Protein AF-A0A8R7UCR4-F1 (afdb_monomer_lite)

Secondary structure (DSSP, 8-state):
----EEEEEE---SSS--EEEEEETTS-EEEEEE-TTSTTSSPPPTT-SEEEEEEEEP----

Radius of gyration: 12.21 Å; chains: 1; bounding box: 36×28×30 Å

Organism: Triticum urartu (NCBI:txid4572)

Structure (mmCIF, N/CA/C/O backbone):
data_AF-A0A8R7UCR4-F1
#
_entry.id   AF-A0A8R7UCR4-F1
#
loop_
_atom_site.group_PDB
_atom_site.id
_atom_site.type_symbol
_atom_site.label_atom_id
_atom_site.label_alt_id
_atom_site.label_comp_id
_atom_site.label_asym_id
_atom_site.label_entity_id
_atom_site.label_seq_id
_atom_site.pdbx_PDB_ins_code
_atom_site.Cartn_x
_atom_site.Cartn_y
_atom_site.Cartn_z
_atom_site.occupancy
_atom_site.B_iso_or_equiv
_atom_site.auth_seq_id
_atom_site.auth_comp_id
_atom_site.auth_asym_id
_atom_site.auth_atom_id
_atom_site.pdbx_PDB_model_num
ATOM 1 N N . MET A 1 1 ? -18.525 11.947 4.069 1.00 58.44 1 MET A N 1
ATOM 2 C CA . MET A 1 1 ? -17.925 11.547 5.360 1.00 58.44 1 MET A CA 1
ATOM 3 C C . MET A 1 1 ? -16.423 11.629 5.183 1.00 58.44 1 MET A C 1
ATOM 5 O O . MET A 1 1 ? -15.957 11.186 4.143 1.00 58.44 1 MET A O 1
ATOM 9 N N . ASN A 1 2 ? -15.696 12.239 6.116 1.00 79.88 2 ASN A N 1
ATOM 10 C CA . ASN A 1 2 ? -14.237 12.301 6.031 1.00 79.88 2 ASN A CA 1
ATOM 11 C C . ASN A 1 2 ? -13.676 10.982 6.563 1.00 79.88 2 ASN A C 1
ATOM 13 O O . ASN A 1 2 ? -13.975 10.611 7.696 1.00 79.88 2 ASN A O 1
ATOM 17 N N . GLU A 1 3 ? -12.912 10.268 5.743 1.00 87.12 3 GLU A N 1
ATOM 18 C CA . GLU A 1 3 ? -12.182 9.077 6.172 1.00 87.12 3 GLU A CA 1
ATOM 19 C C . GLU A 1 3 ? -10.984 9.496 7.040 1.00 87.12 3 GLU A C 1
ATOM 21 O O . GLU A 1 3 ? -10.280 10.458 6.726 1.00 87.12 3 GLU A O 1
ATOM 26 N N . LYS A 1 4 ? -10.783 8.811 8.171 1.00 94.31 4 LYS A N 1
ATOM 27 C CA . LYS A 1 4 ? -9.735 9.127 9.148 1.00 94.31 4 LYS A CA 1
ATOM 28 C C . LYS A 1 4 ? -8.607 8.105 9.063 1.00 94.31 4 LYS A C 1
ATOM 30 O O . LYS A 1 4 ? -8.849 6.911 9.226 1.00 94.31 4 LYS A O 1
ATOM 35 N N . VAL A 1 5 ? -7.378 8.585 8.885 1.00 95.25 5 VAL A N 1
ATOM 36 C CA . VAL A 1 5 ? -6.164 7.766 9.011 1.00 95.25 5 VAL A CA 1
ATOM 37 C C . VAL A 1 5 ? -5.956 7.409 10.483 1.00 95.25 5 VAL A C 1
ATOM 39 O O . VAL A 1 5 ? -5.946 8.293 11.344 1.00 95.25 5 VAL A O 1
ATOM 42 N N . VAL A 1 6 ? -5.801 6.119 10.772 1.00 97.38 6 VAL A N 1
ATOM 43 C CA . VAL A 1 6 ? -5.567 5.597 12.130 1.00 97.38 6 VAL A CA 1
ATOM 44 C C . VAL A 1 6 ? -4.164 5.022 12.311 1.00 97.38 6 VAL A C 1
ATOM 46 O O . VAL A 1 6 ? -3.685 4.965 13.440 1.00 97.38 6 VAL A O 1
ATOM 49 N N . GLN A 1 7 ? -3.481 4.655 11.223 1.00 97.31 7 GLN A N 1
ATOM 50 C CA . GLN A 1 7 ? -2.091 4.202 11.252 1.00 97.31 7 GLN A CA 1
ATOM 51 C C . GLN A 1 7 ? -1.370 4.594 9.963 1.00 97.31 7 GLN A C 1
ATOM 53 O O . GLN A 1 7 ? -1.961 4.572 8.885 1.00 97.31 7 GLN A O 1
ATOM 58 N N . VAL A 1 8 ? -0.079 4.902 10.089 1.00 94.31 8 VAL A N 1
ATOM 59 C CA . VAL A 1 8 ? 0.846 5.083 8.967 1.00 94.31 8 VAL A CA 1
ATOM 60 C C . VAL A 1 8 ? 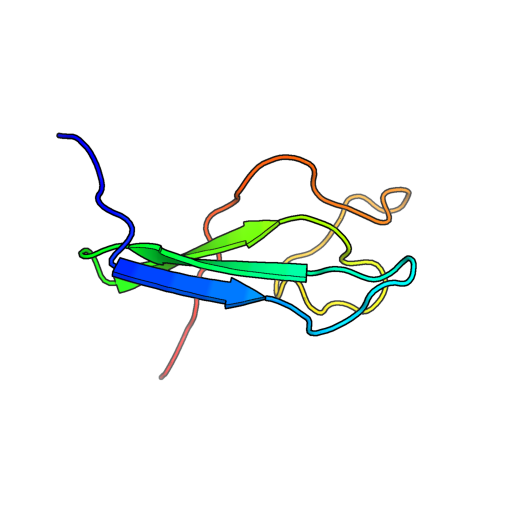2.061 4.193 9.211 1.00 94.31 8 VAL A C 1
ATOM 62 O O . VAL A 1 8 ? 2.618 4.206 10.309 1.00 94.31 8 VAL A O 1
ATOM 65 N N . SER A 1 9 ? 2.455 3.416 8.206 1.00 92.56 9 SER A N 1
ATOM 66 C CA . SER A 1 9 ? 3.661 2.588 8.220 1.00 92.56 9 SER A CA 1
ATOM 67 C C . SER A 1 9 ? 4.585 3.045 7.101 1.00 92.56 9 SER A C 1
ATOM 69 O O . SER A 1 9 ? 4.208 3.000 5.934 1.00 92.56 9 SER A O 1
ATOM 71 N N . LEU A 1 10 ? 5.776 3.505 7.474 1.00 87.94 10 LEU A N 1
ATOM 72 C CA . LEU A 1 10 ? 6.768 4.073 6.565 1.00 87.94 10 LEU A CA 1
ATOM 73 C C . LEU A 1 10 ? 7.956 3.126 6.437 1.00 87.94 10 LEU A C 1
ATOM 75 O O . LEU A 1 10 ? 8.361 2.478 7.407 1.00 87.94 10 LEU A O 1
ATOM 79 N N . THR A 1 11 ? 8.597 3.139 5.273 1.00 82.38 11 THR A N 1
ATOM 80 C CA . THR A 1 11 ? 9.948 2.582 5.155 1.00 82.38 11 THR A CA 1
ATOM 81 C C . THR A 1 11 ? 10.927 3.442 5.944 1.00 82.38 11 THR A C 1
ATOM 83 O O . THR A 1 11 ? 11.040 4.643 5.704 1.00 82.38 11 THR A O 1
ATOM 86 N N . ASN A 1 12 ? 11.699 2.840 6.848 1.00 79.31 12 ASN A N 1
ATOM 87 C CA . ASN A 1 12 ? 12.798 3.533 7.519 1.00 79.31 12 ASN A CA 1
ATOM 88 C C . ASN A 1 12 ? 14.025 3.632 6.588 1.00 79.31 12 ASN A C 1
ATOM 90 O O . ASN A 1 12 ? 15.020 2.934 6.781 1.00 79.31 12 ASN A O 1
ATOM 94 N N . SER A 1 13 ? 13.928 4.458 5.543 1.00 76.44 13 SER A N 1
ATOM 95 C CA . SER A 1 13 ? 15.008 4.739 4.592 1.00 76.44 13 SER A CA 1
ATOM 96 C C . SER A 1 13 ? 15.172 6.245 4.409 1.00 76.44 13 SER A C 1
ATOM 98 O O . SER A 1 13 ? 14.209 6.955 4.143 1.00 76.44 13 SER A O 1
ATOM 100 N N . ILE A 1 14 ? 16.412 6.726 4.513 1.00 72.81 14 ILE A N 1
ATOM 101 C CA . ILE A 1 14 ? 16.802 8.095 4.129 1.00 72.81 14 ILE A CA 1
ATOM 102 C C . ILE A 1 14 ? 17.277 8.178 2.666 1.00 72.81 14 ILE A C 1
ATOM 104 O O . ILE A 1 14 ? 17.700 9.238 2.209 1.00 72.81 14 ILE A O 1
ATOM 108 N N . TYR A 1 15 ? 17.247 7.054 1.944 1.00 75.38 15 TYR A N 1
ATOM 109 C CA . TYR A 1 15 ? 17.625 6.927 0.536 1.00 75.38 15 TYR A CA 1
ATOM 110 C C . TYR A 1 15 ? 16.392 6.678 -0.345 1.00 75.38 15 TYR A C 1
ATOM 112 O O . TYR A 1 15 ? 15.343 6.259 0.146 1.00 75.38 15 TYR A O 1
ATOM 120 N N . TRP A 1 16 ? 16.547 6.880 -1.656 1.00 67.31 16 TRP A N 1
ATOM 121 C CA . TRP A 1 16 ? 15.550 6.565 -2.685 1.00 67.31 16 TRP A CA 1
ATOM 122 C C . TRP A 1 16 ? 15.111 5.092 -2.597 1.00 67.31 16 TRP A C 1
ATOM 124 O O . TRP A 1 16 ? 15.915 4.212 -2.899 1.00 67.31 16 TRP A O 1
ATOM 134 N N . ASN A 1 17 ? 13.888 4.857 -2.101 1.00 76.62 17 ASN A N 1
ATOM 135 C CA . ASN A 1 17 ? 13.088 3.612 -2.056 1.00 76.62 17 ASN A CA 1
ATOM 136 C C . ASN A 1 17 ? 12.138 3.688 -0.850 1.00 76.62 17 ASN A C 1
ATOM 138 O O . ASN A 1 17 ? 12.260 2.934 0.117 1.00 76.62 17 ASN A O 1
ATOM 142 N N . VAL A 1 18 ? 11.242 4.670 -0.865 1.00 85.81 18 VAL A N 1
ATOM 143 C CA . VAL A 1 18 ? 10.233 4.834 0.185 1.00 85.81 18 VAL A CA 1
ATOM 144 C C . VAL A 1 18 ? 8.917 4.239 -0.305 1.00 85.81 18 VAL A C 1
ATOM 146 O O . VAL A 1 18 ? 8.553 4.445 -1.456 1.00 85.81 18 VAL A O 1
ATOM 149 N N . HIS A 1 19 ? 8.249 3.470 0.548 1.00 89.62 19 HIS A N 1
ATOM 150 C CA . HIS A 1 19 ? 6.851 3.062 0.392 1.00 89.62 19 HIS A CA 1
ATOM 151 C C . HIS A 1 19 ? 6.098 3.385 1.685 1.00 89.62 19 HIS A C 1
ATOM 153 O O . HIS A 1 19 ? 6.705 3.373 2.774 1.00 89.62 19 HIS A O 1
ATOM 159 N N . THR A 1 20 ? 4.799 3.657 1.559 1.00 93.19 20 THR A N 1
ATOM 160 C CA . THR A 1 20 ? 3.961 4.121 2.666 1.00 93.19 20 THR A CA 1
ATOM 161 C C . THR A 1 20 ? 2.589 3.456 2.659 1.00 93.19 20 THR A C 1
ATOM 163 O O . THR A 1 20 ? 1.774 3.719 1.785 1.00 93.19 20 THR A O 1
ATOM 166 N N . PHE A 1 21 ? 2.261 2.737 3.737 1.00 93.94 21 PHE A N 1
ATOM 167 C CA . PHE A 1 21 ? 0.895 2.265 3.978 1.00 93.94 21 PHE A CA 1
ATOM 168 C C . PHE A 1 21 ? 0.136 3.190 4.927 1.00 93.94 21 PHE A C 1
ATOM 170 O O . PHE A 1 21 ? 0.617 3.508 6.019 1.00 93.94 21 PHE A O 1
ATOM 177 N N . ALA A 1 22 ? -1.097 3.540 4.563 1.00 95.69 22 ALA A N 1
ATOM 178 C CA . ALA A 1 22 ? -2.051 4.226 5.426 1.00 95.69 22 ALA A CA 1
ATOM 179 C C . ALA A 1 22 ? -3.276 3.339 5.691 1.00 95.69 22 ALA A C 1
ATOM 181 O O . ALA A 1 22 ? -3.996 2.960 4.768 1.00 95.69 22 ALA A O 1
ATOM 182 N N . LEU A 1 23 ? -3.536 3.038 6.966 1.00 96.12 23 LEU A N 1
ATOM 183 C CA . LEU A 1 23 ? -4.756 2.358 7.398 1.00 96.12 23 LEU A CA 1
ATOM 184 C C . LEU A 1 23 ? -5.801 3.400 7.780 1.00 96.12 23 LEU A C 1
ATOM 186 O O . LEU A 1 23 ? -5.552 4.285 8.608 1.00 96.12 23 LEU A O 1
ATOM 190 N N . ILE A 1 24 ? -6.986 3.258 7.208 1.00 95.75 24 ILE A N 1
ATOM 191 C CA . ILE A 1 24 ? -8.152 4.072 7.526 1.00 95.75 24 ILE A CA 1
ATOM 192 C C . ILE A 1 24 ? -8.992 3.369 8.594 1.00 95.75 24 ILE A C 1
ATOM 194 O O . ILE A 1 24 ? -9.012 2.145 8.673 1.00 95.75 24 ILE A O 1
ATOM 198 N N . GLU A 1 25 ? -9.725 4.138 9.401 1.00 95.88 25 GLU A N 1
ATOM 199 C CA . GLU A 1 25 ? -10.644 3.627 10.435 1.00 95.88 25 GLU A CA 1
ATOM 200 C C . GLU A 1 25 ? -11.644 2.579 9.908 1.00 95.88 25 GLU A C 1
ATOM 202 O O . GLU A 1 25 ? -12.047 1.681 10.641 1.00 95.88 25 GLU A O 1
ATOM 207 N N . SER A 1 26 ? -12.005 2.652 8.623 1.00 93.69 26 SER A N 1
ATOM 208 C CA . SER A 1 26 ? -12.876 1.686 7.942 1.00 93.69 26 SER A CA 1
ATOM 209 C C . SER A 1 26 ? -12.219 0.329 7.656 1.00 93.69 26 SER A C 1
ATOM 211 O O . SER A 1 26 ? -12.897 -0.574 7.176 1.00 93.69 26 SER A O 1
ATOM 213 N N . GLY A 1 27 ? -10.916 0.183 7.906 1.00 92.94 27 GLY A N 1
ATOM 214 C CA . GLY A 1 27 ? -10.131 -1.007 7.576 1.00 92.94 27 GLY A CA 1
ATOM 215 C C . GLY A 1 27 ? -9.525 -0.994 6.171 1.00 92.94 27 GLY A C 1
ATOM 216 O O . GLY A 1 27 ? -8.757 -1.891 5.840 1.00 92.94 27 GLY A O 1
ATOM 217 N N . LYS A 1 28 ? -9.822 0.019 5.344 1.00 94.00 28 LYS A N 1
ATOM 218 C CA . LYS A 1 28 ? -9.180 0.174 4.032 1.00 94.00 28 LYS A CA 1
ATOM 219 C C . LYS A 1 28 ? -7.702 0.509 4.194 1.00 94.00 28 LYS A C 1
ATOM 221 O O . LYS A 1 28 ? -7.342 1.361 5.010 1.00 94.00 28 LYS A O 1
ATOM 226 N N . VAL A 1 29 ? -6.880 -0.114 3.361 1.00 95.38 29 VAL A N 1
ATOM 227 C CA . VAL A 1 29 ? -5.451 0.167 3.250 1.00 95.38 29 VAL A CA 1
ATOM 228 C C . VAL A 1 29 ? -5.204 0.954 1.974 1.00 95.38 29 VAL A C 1
ATOM 230 O O . VAL A 1 29 ? -5.721 0.598 0.917 1.00 95.38 29 VAL A O 1
ATOM 233 N N . TYR A 1 30 ? -4.434 2.028 2.087 1.00 95.25 30 TYR A N 1
ATOM 234 C CA . TYR A 1 30 ? -3.949 2.802 0.954 1.00 95.25 30 TYR A CA 1
ATOM 235 C C . TYR A 1 30 ? -2.433 2.706 0.873 1.00 95.25 30 TYR A C 1
ATOM 237 O O . TYR A 1 30 ? -1.774 2.735 1.915 1.00 95.25 30 TYR A O 1
ATOM 245 N N . ASP A 1 31 ? -1.906 2.637 -0.345 1.00 94.69 31 ASP A N 1
ATOM 246 C CA . ASP A 1 31 ? -0.468 2.583 -0.612 1.00 94.69 31 ASP A CA 1
ATOM 247 C C . ASP A 1 31 ? -0.059 3.554 -1.728 1.00 94.69 31 ASP A C 1
ATOM 249 O O . ASP A 1 31 ? -0.867 3.899 -2.600 1.00 94.69 31 ASP A O 1
ATOM 253 N N . PHE A 1 32 ? 1.171 4.055 -1.643 1.00 93.31 32 PHE A N 1
ATOM 254 C CA . PHE A 1 32 ? 1.772 5.035 -2.541 1.00 93.31 32 PHE A CA 1
ATOM 255 C C . PHE A 1 32 ? 3.300 5.084 -2.377 1.00 93.31 32 PHE A C 1
ATOM 257 O O . PHE A 1 32 ? 3.884 4.435 -1.509 1.00 93.31 32 PHE A O 1
ATOM 264 N N . ASP A 1 33 ? 3.932 5.897 -3.223 1.00 92.69 33 ASP A N 1
ATOM 265 C CA . ASP A 1 33 ? 5.373 6.020 -3.445 1.00 92.69 33 ASP A CA 1
ATOM 266 C C . ASP A 1 33 ? 5.946 4.864 -4.287 1.00 92.69 33 ASP A C 1
ATOM 268 O O . ASP A 1 33 ? 5.335 4.448 -5.273 1.00 92.69 33 ASP A O 1
ATOM 272 N N . VAL A 1 34 ? 7.160 4.396 -3.994 1.00 92.88 34 VAL A N 1
ATOM 273 C CA . VAL A 1 34 ? 7.911 3.485 -4.864 1.00 92.88 34 VAL A CA 1
ATOM 274 C C . VAL A 1 34 ? 7.282 2.092 -4.860 1.00 92.88 34 VAL A C 1
ATOM 276 O O . VAL A 1 34 ? 7.034 1.523 -3.798 1.00 92.88 34 VAL A O 1
ATOM 279 N N . GLY A 1 35 ? 7.095 1.517 -6.052 1.00 91.94 35 GLY A N 1
ATOM 280 C CA . GLY A 1 35 ? 6.479 0.202 -6.265 1.00 91.94 35 GLY A CA 1
ATOM 281 C C . GLY A 1 35 ? 7.189 -0.704 -7.266 1.00 91.94 35 GLY A C 1
ATOM 282 O O . GLY A 1 35 ? 6.660 -1.750 -7.634 1.00 91.94 35 GLY A O 1
ATOM 283 N N . ASP A 1 36 ? 8.390 -0.332 -7.699 1.00 90.25 36 ASP A N 1
ATOM 284 C CA . ASP A 1 36 ? 9.198 -1.020 -8.715 1.00 90.25 36 ASP A CA 1
ATOM 285 C C . ASP A 1 36 ? 9.647 -2.456 -8.346 1.00 90.25 36 ASP A C 1
ATOM 287 O O . ASP A 1 36 ? 10.305 -3.134 -9.145 1.00 90.25 36 ASP A O 1
ATOM 291 N N . LYS A 1 37 ? 9.336 -2.927 -7.132 1.00 89.81 37 LYS A N 1
ATOM 292 C CA . LYS A 1 37 ? 9.572 -4.296 -6.642 1.00 89.81 37 LYS A CA 1
ATOM 293 C C . LYS A 1 37 ? 8.279 -5.023 -6.253 1.00 89.81 37 LYS A C 1
ATOM 295 O O . LYS A 1 37 ? 8.351 -6.113 -5.692 1.00 89.81 37 LYS A O 1
ATOM 300 N N . GLY A 1 38 ? 7.114 -4.452 -6.559 1.00 90.25 38 GLY A N 1
ATOM 301 C CA . GLY A 1 38 ? 5.807 -5.030 -6.234 1.00 90.25 38 GLY A CA 1
ATOM 302 C C . GLY A 1 38 ? 5.359 -4.818 -4.785 1.00 90.25 38 GLY A C 1
ATOM 303 O O . GLY A 1 38 ? 4.349 -5.381 -4.374 1.00 90.25 38 GLY A O 1
ATOM 304 N N . GLN A 1 39 ? 6.071 -3.996 -4.009 1.00 90.44 39 GLN A N 1
ATOM 305 C CA . GLN A 1 39 ? 5.733 -3.682 -2.618 1.00 90.44 39 GLN A CA 1
ATOM 306 C C . GLN A 1 39 ? 4.377 -2.981 -2.461 1.00 90.44 39 GLN A C 1
ATOM 308 O O . GLN A 1 39 ? 3.808 -3.066 -1.381 1.00 90.44 39 GLN A O 1
ATOM 313 N N . LEU A 1 40 ? 3.847 -2.377 -3.538 1.00 91.81 40 LEU A N 1
ATOM 314 C CA . LEU A 1 40 ? 2.537 -1.720 -3.526 1.00 91.81 40 LEU A CA 1
ATOM 315 C C . LEU A 1 40 ? 1.341 -2.683 -3.488 1.00 91.81 40 LEU A C 1
ATOM 317 O O . LEU A 1 40 ? 0.192 -2.253 -3.395 1.00 91.81 40 LEU A O 1
ATOM 321 N N . GLY A 1 41 ? 1.581 -3.985 -3.684 1.00 89.38 41 GLY A N 1
ATOM 322 C CA . GLY A 1 41 ? 0.520 -4.996 -3.753 1.00 89.38 41 GLY A CA 1
ATOM 323 C C . GLY A 1 41 ? -0.449 -4.833 -4.933 1.00 89.38 41 GLY A C 1
ATOM 324 O O . GLY A 1 41 ? -1.430 -5.563 -5.021 1.00 89.38 41 GLY A O 1
ATOM 325 N N . THR A 1 42 ? -0.182 -3.899 -5.847 1.00 89.31 42 THR A N 1
ATOM 326 C CA . THR A 1 42 ? -0.970 -3.626 -7.054 1.00 89.31 42 THR A CA 1
ATOM 327 C C . THR A 1 42 ? -0.035 -3.433 -8.241 1.00 89.31 42 THR A C 1
ATOM 329 O O . THR A 1 42 ? 1.122 -3.036 -8.081 1.00 89.31 42 THR A O 1
ATOM 332 N N . GLU A 1 43 ? -0.521 -3.738 -9.443 1.00 89.25 43 GLU A N 1
ATOM 333 C CA . GLU A 1 43 ? 0.268 -3.532 -10.653 1.00 89.25 43 GLU A CA 1
ATOM 334 C C . GLU A 1 43 ? 0.473 -2.035 -10.918 1.00 89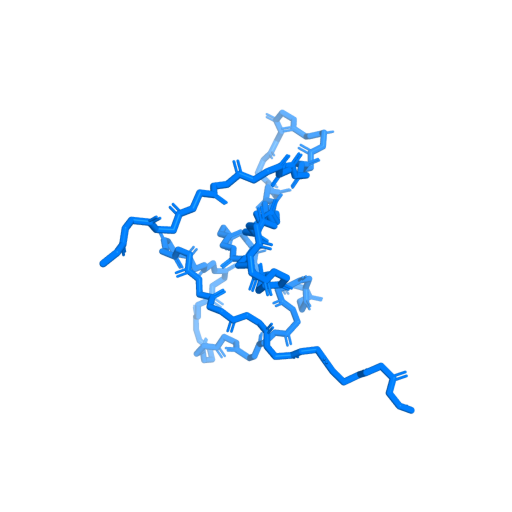.25 43 GLU A C 1
ATOM 336 O O . GLU A 1 43 ? -0.453 -1.221 -10.827 1.00 89.25 43 GLU A O 1
ATOM 341 N N . LEU A 1 44 ? 1.709 -1.679 -11.262 1.00 88.38 44 LEU A N 1
ATOM 342 C CA . LEU A 1 44 ? 2.041 -0.385 -11.841 1.00 88.38 44 LEU A CA 1
ATOM 343 C C . LEU A 1 44 ? 1.885 -0.451 -13.362 1.00 88.38 44 LEU A C 1
ATOM 345 O O . LEU A 1 44 ? 2.039 -1.509 -13.978 1.00 88.38 44 LEU A O 1
ATOM 349 N N . VAL A 1 45 ? 1.619 0.696 -13.987 1.00 86.81 45 VAL A N 1
ATOM 350 C CA . VAL A 1 45 ? 1.698 0.802 -15.448 1.00 86.81 45 VAL A CA 1
ATOM 351 C C . VAL A 1 45 ? 3.132 0.461 -15.862 1.00 86.81 45 VAL A C 1
ATOM 353 O O . VAL A 1 45 ? 4.072 0.841 -15.176 1.00 86.81 45 VAL A O 1
ATOM 356 N N . ALA A 1 46 ? 3.315 -0.257 -16.974 1.00 78.31 46 ALA A N 1
ATOM 357 C CA . ALA A 1 46 ? 4.569 -0.938 -17.339 1.00 78.31 46 ALA A CA 1
ATOM 358 C C . ALA A 1 46 ? 5.853 -0.072 -17.411 1.00 78.31 46 ALA A C 1
ATOM 360 O O . ALA A 1 46 ? 6.934 -0.611 -17.637 1.00 78.31 46 ALA A O 1
ATOM 361 N N . GLN A 1 47 ? 5.752 1.250 -17.275 1.00 82.81 47 GLN A N 1
ATOM 362 C CA . GLN A 1 47 ? 6.875 2.191 -17.296 1.00 82.81 47 GLN A CA 1
ATOM 363 C C . GLN A 1 47 ? 7.010 3.006 -16.000 1.00 82.81 47 GLN A C 1
ATOM 365 O O . GLN A 1 47 ? 7.976 3.755 -15.865 1.00 82.81 47 GLN A O 1
ATOM 370 N N . ASP A 1 48 ? 6.087 2.842 -15.053 1.00 88.31 48 ASP A N 1
ATOM 371 C CA . ASP A 1 48 ? 6.088 3.562 -13.787 1.00 88.31 48 ASP A CA 1
ATOM 372 C C . ASP A 1 48 ? 6.885 2.783 -12.737 1.00 88.31 48 ASP A C 1
ATOM 374 O O . ASP A 1 48 ? 6.795 1.559 -12.625 1.00 88.31 48 ASP A O 1
ATOM 378 N N . SER A 1 49 ? 7.665 3.509 -11.939 1.00 90.38 49 SER A N 1
ATOM 379 C CA . SER A 1 49 ? 8.380 2.974 -10.774 1.00 90.38 49 SER A CA 1
ATOM 380 C C . SER A 1 49 ? 7.714 3.340 -9.449 1.00 90.38 49 SER A C 1
ATOM 382 O O . SER A 1 49 ? 8.128 2.857 -8.395 1.00 90.38 49 SER A O 1
ATOM 384 N N . GLU A 1 50 ? 6.718 4.222 -9.485 1.00 91.81 50 GLU A N 1
ATOM 385 C CA . GLU A 1 50 ? 6.092 4.806 -8.306 1.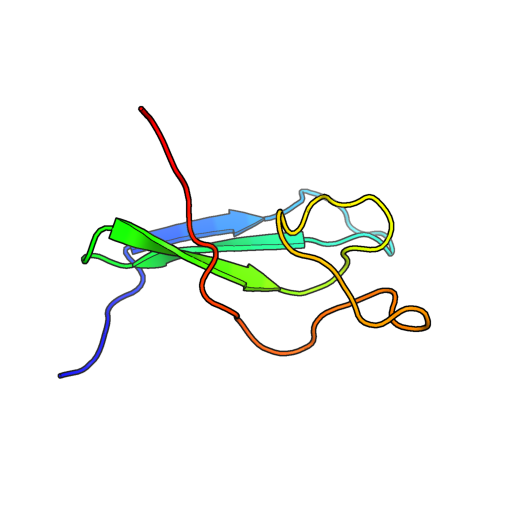00 91.81 50 GLU A CA 1
ATOM 386 C C . GLU A 1 50 ? 4.627 5.162 -8.552 1.00 91.81 50 GLU A C 1
ATOM 388 O O . GLU A 1 50 ? 4.167 5.270 -9.690 1.00 91.81 50 GLU A O 1
ATOM 393 N N . ARG A 1 51 ? 3.907 5.392 -7.458 1.00 92.00 51 ARG A N 1
ATOM 394 C CA . ARG A 1 51 ? 2.543 5.894 -7.438 1.00 92.00 51 ARG A CA 1
ATOM 395 C C . ARG A 1 51 ? 2.475 7.145 -6.568 1.00 92.00 51 ARG A C 1
ATOM 397 O O . ARG A 1 51 ? 2.519 7.065 -5.349 1.00 92.00 51 ARG A O 1
ATOM 404 N N . GLY A 1 52 ? 2.325 8.311 -7.192 1.00 91.06 52 GLY A N 1
ATOM 405 C CA . GLY A 1 52 ? 2.335 9.599 -6.482 1.00 91.06 52 GLY A CA 1
ATOM 406 C C . GLY A 1 52 ? 1.076 9.918 -5.664 1.00 91.06 52 GLY A C 1
ATOM 407 O O . GLY A 1 52 ? 1.047 10.924 -4.958 1.00 91.06 52 GLY A O 1
ATOM 408 N N . THR A 1 53 ? 0.019 9.108 -5.762 1.00 92.19 53 THR A N 1
ATOM 409 C CA . THR A 1 53 ? -1.250 9.323 -5.050 1.00 92.19 53 THR A CA 1
ATOM 410 C C . THR A 1 53 ? -1.688 8.062 -4.312 1.00 92.19 53 THR A C 1
ATOM 412 O O . TH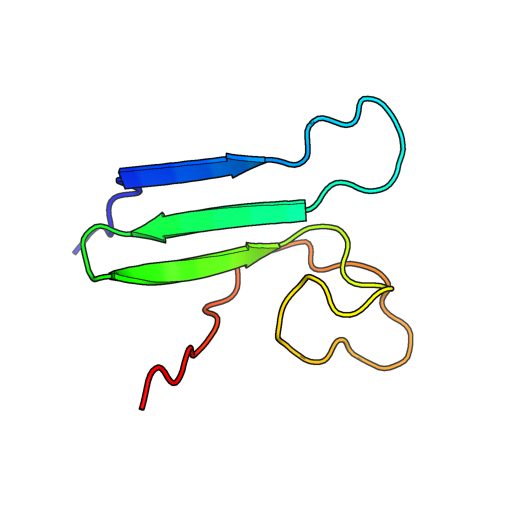R A 1 53 ? -1.673 7.004 -4.936 1.00 92.19 53 THR A O 1
ATOM 415 N N . PRO A 1 54 ? -2.155 8.154 -3.052 1.00 93.50 54 PRO A N 1
ATOM 416 C CA . PRO A 1 54 ? -2.666 6.999 -2.317 1.00 93.50 54 PRO A CA 1
ATOM 41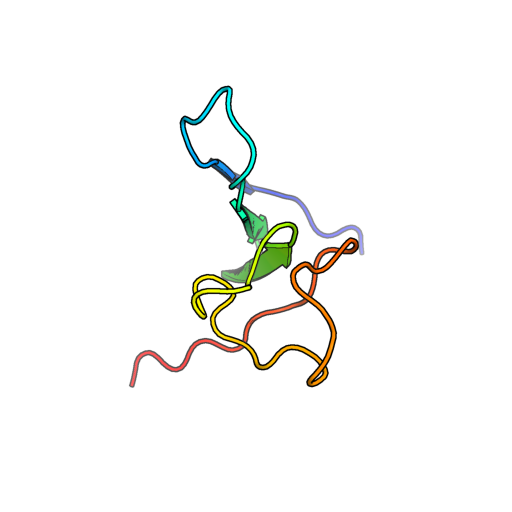7 C C . PRO A 1 54 ? -3.755 6.266 -3.097 1.00 93.50 54 PRO A C 1
ATOM 419 O O . PRO A 1 54 ? -4.771 6.864 -3.457 1.00 93.50 54 PRO A O 1
ATOM 422 N N . GLU A 1 55 ? -3.568 4.968 -3.313 1.00 94.44 55 GLU A N 1
ATOM 423 C CA . GLU A 1 55 ? -4.562 4.105 -3.949 1.00 94.44 55 GLU A CA 1
ATOM 424 C C . GLU A 1 55 ? -5.000 3.005 -2.993 1.00 94.44 55 GLU A C 1
ATOM 426 O O . GLU A 1 55 ? -4.197 2.492 -2.217 1.00 94.44 55 GLU A O 1
ATOM 431 N N . TRP A 1 56 ? -6.292 2.678 -3.024 1.00 94.31 56 TRP A N 1
ATOM 432 C CA . TRP A 1 56 ? -6.834 1.599 -2.213 1.00 94.31 56 TRP A CA 1
ATOM 433 C C . TRP A 1 56 ? -6.274 0.261 -2.696 1.00 94.31 56 TRP A C 1
ATOM 435 O O . TRP A 1 56 ? -6.411 -0.090 -3.865 1.00 94.31 56 TRP A O 1
ATOM 445 N N . VAL A 1 57 ? -5.686 -0.489 -1.771 1.00 93.94 57 VAL A N 1
ATOM 446 C CA . VAL A 1 57 ? -5.221 -1.853 -2.007 1.00 93.94 57 VAL A CA 1
ATOM 447 C C . VAL A 1 57 ? -6.287 -2.812 -1.488 1.00 93.94 57 VAL A C 1
ATOM 449 O O . VAL A 1 57 ? -6.605 -2.829 -0.294 1.00 93.94 57 VAL A O 1
ATOM 452 N N . GLU A 1 58 ? -6.865 -3.600 -2.391 1.00 92.31 58 GLU A N 1
ATOM 453 C CA . GLU A 1 58 ? -7.762 -4.690 -2.021 1.00 92.31 58 GLU A CA 1
ATOM 454 C C . GLU A 1 58 ? -6.936 -5.848 -1.449 1.00 92.31 58 GLU A C 1
ATOM 456 O O . GLU A 1 5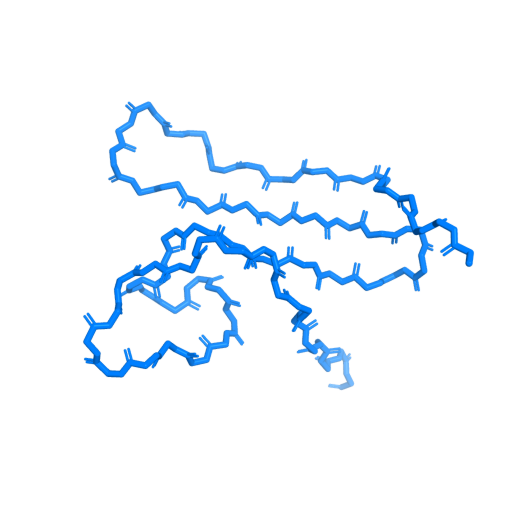8 ? -6.015 -6.347 -2.093 1.00 92.31 58 GLU A O 1
ATOM 461 N N . ILE A 1 59 ? -7.245 -6.251 -0.216 1.00 88.62 59 ILE A N 1
ATOM 462 C CA . ILE A 1 59 ? -6.543 -7.328 0.483 1.00 88.62 59 ILE A CA 1
ATOM 463 C C . ILE A 1 59 ? -7.544 -8.446 0.746 1.00 88.62 59 ILE A C 1
ATOM 465 O O . ILE A 1 59 ? -8.476 -8.276 1.536 1.00 88.62 59 ILE A O 1
ATOM 469 N N . ASP A 1 60 ? -7.321 -9.590 0.105 1.00 87.44 60 ASP A N 1
ATOM 470 C CA . ASP A 1 60 ? -8.013 -10.833 0.422 1.00 87.44 60 ASP A CA 1
ATOM 471 C C . ASP A 1 60 ? -7.254 -11.564 1.539 1.00 87.44 60 ASP A C 1
ATOM 473 O O . ASP A 1 60 ? -6.070 -11.876 1.406 1.00 87.44 60 ASP A O 1
ATOM 477 N N . LEU A 1 61 ? -7.930 -11.778 2.667 1.00 83.81 61 LEU A N 1
ATOM 478 C CA . LEU A 1 61 ? -7.395 -12.484 3.836 1.00 83.81 61 LEU A CA 1
ATOM 479 C C . LEU A 1 61 ? -7.999 -13.891 3.994 1.00 83.81 61 LEU A C 1
ATOM 481 O O . LEU A 1 61 ? -7.822 -14.495 5.057 1.00 83.81 61 LEU A O 1
ATOM 485 N N . SER A 1 62 ? -8.767 -14.363 3.004 1.00 84.25 62 SER A N 1
ATOM 486 C CA . SER A 1 62 ? -9.449 -15.663 3.041 1.00 84.25 62 SER A CA 1
ATOM 487 C C . SER A 1 62 ? -8.558 -16.864 2.728 1.00 84.25 62 SER A C 1
ATOM 489 O O . SER A 1 62 ? -7.510 -16.710 2.061 1.00 84.25 62 SER A O 1
#

InterPro domains:
  IPR009091 Regulator of chromosome condensation 1/beta-lactamase-inhibitor protein II [SSF50985] (3-44)

Sequence (62 aa):
MNEKVVQVSLTNSIYWNVHTFALIESGKVYDFDVGDKGQLGTELVAQDSERGTPEWVEIDLS

pLDDT: mean 88.91, std 7.49, range [58.44, 97.38]

Foldseek 3Di:
DDWDFPDKDWPPDPDPDIKIWTATPVRWIWIWFACQPPPRVDDDDPPDRTGHDTDTHDDDPD